Protein AF-A0A9E1T1Y7-F1 (afdb_monomer)

pLDDT: mean 88.04, std 6.52, range [56.47, 94.75]

Mean predicted aligned error: 6.12 Å

Structure (mmCIF, N/CA/C/O backbone):
data_AF-A0A9E1T1Y7-F1
#
_entry.id   AF-A0A9E1T1Y7-F1
#
loop_
_atom_site.group_PDB
_atom_site.id
_atom_site.type_symbol
_atom_site.label_atom_id
_atom_site.label_alt_id
_atom_site.label_comp_id
_atom_site.label_asym_id
_atom_site.label_entity_id
_atom_site.label_seq_id
_atom_site.pdbx_PDB_ins_code
_atom_site.Cartn_x
_atom_site.Cartn_y
_atom_site.Cartn_z
_atom_site.occupancy
_atom_site.B_iso_or_equiv
_atom_site.auth_seq_id
_atom_site.auth_comp_id
_atom_site.auth_asym_id
_atom_site.auth_atom_id
_atom_site.pdbx_PDB_model_num
ATOM 1 N N . MET A 1 1 ? -20.459 -2.603 14.209 1.00 56.47 1 MET A N 1
ATOM 2 C CA . MET A 1 1 ? -19.703 -1.375 13.876 1.00 56.47 1 MET A CA 1
ATOM 3 C C . MET A 1 1 ? -20.325 -0.158 14.564 1.00 56.47 1 MET A C 1
ATOM 5 O O . MET A 1 1 ? -20.918 0.698 13.915 1.00 56.47 1 MET A O 1
ATOM 9 N N . LYS A 1 2 ? -20.262 -0.096 15.899 1.00 57.50 2 LYS A N 1
ATOM 10 C CA . LYS A 1 2 ? -20.689 1.100 16.643 1.00 57.50 2 LYS A CA 1
ATOM 11 C C . LYS A 1 2 ? -19.532 2.115 16.583 1.00 57.50 2 LYS A C 1
ATOM 13 O O . LYS A 1 2 ? -18.384 1.704 16.543 1.00 57.50 2 LYS A O 1
ATOM 18 N N . ASN A 1 3 ? -19.833 3.413 16.539 1.00 71.25 3 ASN A N 1
ATOM 19 C CA . ASN A 1 3 ? -18.883 4.541 16.641 1.00 71.25 3 ASN A CA 1
ATOM 20 C C . ASN A 1 3 ? -18.105 5.017 15.395 1.00 71.25 3 ASN A C 1
ATOM 22 O O . ASN A 1 3 ? -17.502 6.082 15.481 1.00 71.25 3 ASN A O 1
ATOM 26 N N . LEU A 1 4 ? -18.204 4.383 14.216 1.00 82.31 4 LEU A N 1
ATOM 27 C CA . LEU A 1 4 ? -17.608 4.937 12.971 1.00 82.31 4 LEU A CA 1
ATOM 28 C C . LEU A 1 4 ? -18.097 6.363 12.645 1.00 82.31 4 LEU A C 1
ATOM 30 O O . LEU A 1 4 ? -17.359 7.177 12.098 1.00 82.31 4 LEU A O 1
ATOM 34 N N . LYS A 1 5 ? -19.334 6.692 13.039 1.00 85.31 5 LYS A N 1
ATOM 35 C CA . LYS A 1 5 ? -19.931 8.027 12.865 1.00 85.31 5 LYS A CA 1
ATOM 36 C C . LYS A 1 5 ? -19.156 9.140 13.587 1.00 85.31 5 LYS A C 1
ATOM 38 O O . LYS A 1 5 ? -19.294 10.304 13.227 1.00 85.31 5 LYS A O 1
ATOM 43 N N . LEU A 1 6 ? -18.351 8.803 14.599 1.00 86.81 6 LEU A N 1
ATOM 44 C CA . LEU A 1 6 ? -17.527 9.771 15.330 1.00 86.81 6 LEU A CA 1
ATOM 45 C C . LEU A 1 6 ? -16.284 10.194 14.530 1.00 86.81 6 LEU A C 1
ATOM 47 O O . LEU A 1 6 ? -15.757 11.288 14.738 1.00 86.81 6 LEU A O 1
ATOM 51 N N . CYS A 1 7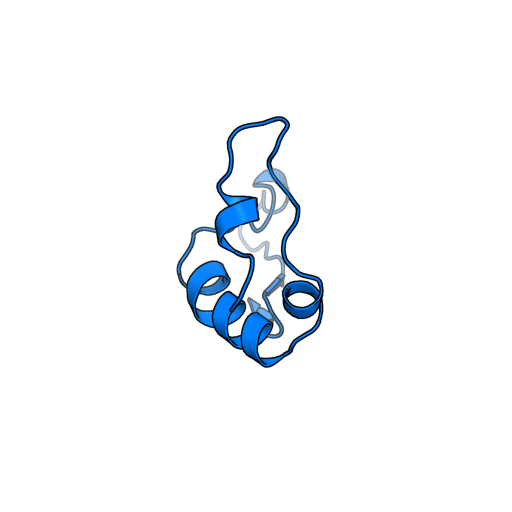 ? -15.843 9.364 13.584 1.00 88.56 7 CYS A N 1
ATOM 52 C CA . CYS A 1 7 ? -14.698 9.637 12.715 1.00 88.56 7 CYS A CA 1
ATOM 53 C C . CYS A 1 7 ? -15.041 10.626 11.590 1.00 88.56 7 CYS A C 1
ATOM 55 O O . CYS A 1 7 ? -14.156 11.279 11.045 1.00 88.56 7 CYS A O 1
ATOM 57 N N . SER A 1 8 ? -16.327 10.767 11.259 1.00 88.94 8 SER A N 1
ATOM 58 C CA . SER A 1 8 ? -16.820 11.705 10.245 1.00 88.94 8 SER A CA 1
ATOM 59 C C . SER A 1 8 ? -17.240 13.066 10.808 1.00 88.94 8 SER A C 1
ATOM 61 O O . SER A 1 8 ? -17.673 13.925 10.045 1.00 88.94 8 SER A O 1
ATOM 63 N N . LEU A 1 9 ? -17.139 13.288 12.124 1.00 91.44 9 LEU A N 1
ATOM 64 C CA . LEU A 1 9 ? -17.462 14.589 12.716 1.00 91.44 9 LEU A CA 1
ATOM 65 C C . LEU A 1 9 ? -16.493 15.684 12.217 1.00 91.44 9 LEU A C 1
ATOM 67 O O . LEU A 1 9 ? -15.333 15.392 11.883 1.00 91.44 9 LEU A O 1
ATOM 71 N N . PRO A 1 10 ? -16.939 16.953 12.165 1.00 92.31 10 PRO A N 1
ATOM 72 C CA . PRO A 1 10 ? -16.053 18.079 11.901 1.00 92.31 10 PRO A CA 1
ATOM 73 C C . PRO A 1 10 ? -15.040 18.257 13.042 1.00 92.31 10 PRO A C 1
ATOM 75 O O . PRO A 1 10 ? -15.296 17.904 14.199 1.00 92.31 10 PRO A O 1
ATOM 78 N N . LEU A 1 11 ? -13.872 18.814 12.719 1.00 86.12 11 LEU A N 1
ATOM 79 C CA . LEU A 1 11 ? -12.900 19.222 13.736 1.00 86.12 11 LEU A CA 1
ATOM 80 C C . LEU A 1 11 ? -13.529 20.296 14.650 1.00 86.12 11 LEU A C 1
ATOM 82 O O . LEU A 1 11 ? -14.292 21.122 14.147 1.00 86.12 11 LEU A O 1
ATOM 86 N N . PRO A 1 12 ? -13.259 20.299 15.973 1.00 87.75 12 PRO A N 1
ATOM 87 C CA . PRO A 1 12 ? -12.330 19.439 16.728 1.00 87.75 12 PRO A CA 1
ATOM 88 C C . PRO A 1 12 ? -12.957 18.147 17.292 1.00 87.75 12 PRO A C 1
ATOM 90 O O . PRO A 1 12 ? -12.293 17.386 17.990 1.00 87.75 12 PRO A O 1
ATOM 93 N N . HIS A 1 13 ? -14.237 17.884 17.021 1.00 89.75 13 HIS A N 1
ATOM 94 C CA . HIS A 1 13 ? -14.987 16.785 17.644 1.00 89.75 13 HIS A CA 1
ATOM 95 C C . HIS A 1 13 ? -14.714 15.414 17.012 1.00 89.75 13 HIS A C 1
ATOM 97 O O . HIS A 1 13 ? -15.148 14.392 17.550 1.00 89.75 13 HIS A O 1
ATOM 103 N N . ARG A 1 14 ? -13.994 15.383 15.884 1.00 92.44 14 ARG A N 1
ATOM 104 C CA . ARG A 1 14 ? -13.577 14.156 15.205 1.00 92.44 14 ARG A CA 1
ATOM 105 C C . ARG A 1 14 ? -12.778 13.254 16.143 1.00 92.44 14 ARG A C 1
ATOM 107 O O . ARG A 1 14 ? -11.800 13.685 16.749 1.00 92.44 14 ARG A O 1
ATOM 114 N N . LYS A 1 15 ? -13.178 11.987 16.232 1.00 90.38 15 LYS A N 1
ATOM 115 C CA . LYS A 1 15 ? -12.454 10.955 16.986 1.00 90.38 15 LYS A CA 1
ATOM 116 C C . LYS A 1 15 ? -11.682 10.028 16.048 1.00 90.38 15 LYS A C 1
ATOM 118 O O . LYS A 1 15 ? -12.019 9.915 14.869 1.00 90.38 15 LYS A O 1
ATOM 123 N N . SER A 1 16 ? -10.649 9.379 16.583 1.00 90.75 16 SER A N 1
ATOM 124 C CA . SER A 1 16 ? -9.918 8.316 15.889 1.00 90.75 16 SER A CA 1
ATOM 125 C C . SER A 1 16 ? -10.830 7.127 15.583 1.00 90.75 16 SER A C 1
ATOM 127 O O . SER A 1 16 ? -11.951 7.038 16.096 1.00 90.75 16 SER A O 1
ATOM 129 N N . LEU A 1 17 ? -10.344 6.207 14.749 1.00 90.56 17 LEU A N 1
ATOM 130 C CA . LEU A 1 17 ? -11.038 4.945 14.528 1.00 90.56 17 LEU A CA 1
ATOM 131 C C . LEU A 1 17 ? -11.176 4.175 15.853 1.00 90.56 17 LEU A C 1
ATOM 133 O O . LEU A 1 17 ? -10.342 4.336 16.755 1.00 90.56 17 LEU A O 1
ATOM 137 N N . PRO A 1 18 ? -12.228 3.355 15.998 1.00 90.69 18 PRO A N 1
ATOM 138 C CA . PRO A 1 18 ? -12.342 2.433 17.118 1.00 90.69 18 PRO A CA 1
ATOM 139 C C . PRO A 1 18 ? -11.133 1.492 17.196 1.00 90.69 18 PRO A C 1
ATOM 141 O O . PRO A 1 18 ? -10.552 1.133 16.172 1.00 90.69 18 PRO A O 1
ATOM 144 N N . PHE A 1 19 ? -10.767 1.088 18.413 1.00 90.44 19 PHE A N 1
ATOM 145 C CA . PHE A 1 19 ? -9.558 0.306 18.688 1.00 90.44 19 PHE A CA 1
ATOM 146 C C . PHE A 1 19 ? -9.446 -0.952 17.815 1.00 90.44 19 PHE A C 1
ATOM 148 O O . PHE A 1 19 ? -8.375 -1.259 17.302 1.00 90.44 19 PHE A O 1
ATOM 155 N N . GLU A 1 20 ? -10.558 -1.648 17.594 1.00 90.56 20 GLU A N 1
ATOM 156 C CA . GLU A 1 20 ? -10.628 -2.870 16.800 1.00 90.56 20 GLU A CA 1
ATOM 157 C C . GLU A 1 20 ? -10.153 -2.722 15.345 1.00 90.56 20 GLU A C 1
ATOM 159 O O . GLU A 1 20 ? -9.637 -3.683 14.778 1.00 90.56 20 GLU A O 1
ATOM 164 N N . PHE A 1 21 ? -10.242 -1.525 14.758 1.00 91.06 21 PHE A N 1
ATOM 165 C CA . PHE A 1 21 ? -9.817 -1.277 13.374 1.00 91.06 21 PHE A CA 1
ATOM 166 C C . PHE A 1 21 ? -8.303 -1.357 13.192 1.00 91.06 21 PHE A C 1
ATOM 168 O O . PHE A 1 21 ? -7.843 -1.607 12.088 1.00 91.06 21 PHE A O 1
ATOM 175 N N . TYR A 1 22 ? -7.528 -1.191 14.265 1.00 91.06 22 TYR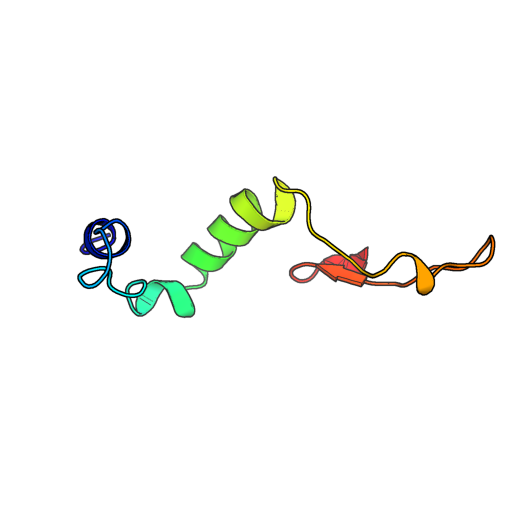 A N 1
ATOM 176 C CA . TYR A 1 22 ? -6.069 -1.199 14.188 1.00 91.06 22 TYR A CA 1
ATOM 177 C C . TYR A 1 22 ? -5.449 -2.597 14.286 1.00 91.06 22 TYR A C 1
ATOM 179 O O . TYR A 1 22 ? -4.258 -2.740 14.028 1.00 91.06 22 TYR A O 1
ATOM 187 N N . TRP A 1 23 ? -6.211 -3.622 14.688 1.00 91.50 23 TRP A N 1
ATOM 188 C CA . TRP A 1 23 ? -5.648 -4.957 14.937 1.00 91.50 23 TRP A CA 1
ATOM 189 C C . TRP A 1 23 ? -6.509 -6.128 14.451 1.00 91.50 23 TRP A C 1
ATOM 191 O O . TRP A 1 23 ? -6.015 -7.253 14.382 1.00 91.50 23 TRP A O 1
ATOM 201 N N . GLN A 1 24 ? -7.784 -5.924 14.106 1.00 94.75 24 GLN A N 1
ATOM 202 C CA . GLN A 1 24 ? -8.603 -7.018 13.586 1.00 94.75 24 GLN A CA 1
ATOM 203 C C . GLN A 1 24 ? -8.191 -7.405 12.159 1.00 94.75 24 GLN A C 1
ATOM 205 O O . GLN A 1 24 ? -8.384 -6.650 11.207 1.00 94.75 24 GLN A O 1
ATOM 210 N N . ASN A 1 25 ? -7.737 -8.651 11.992 1.00 93.62 25 ASN A N 1
ATOM 211 C CA . ASN A 1 25 ? -7.336 -9.206 10.693 1.00 93.62 25 ASN A CA 1
ATOM 212 C C . ASN A 1 25 ? -8.443 -9.162 9.626 1.00 93.62 25 ASN A C 1
ATOM 214 O O . ASN A 1 25 ? -8.154 -9.016 8.438 1.00 93.62 25 ASN A O 1
ATOM 218 N N . SER A 1 26 ? -9.713 -9.287 10.023 1.00 94.19 26 SER A N 1
ATOM 219 C CA . SER A 1 26 ? -10.848 -9.190 9.097 1.00 94.19 26 SER A CA 1
ATOM 220 C C . SER A 1 26 ? -10.966 -7.797 8.473 1.00 94.19 26 SER A C 1
ATOM 222 O O . SER A 1 26 ? -11.267 -7.688 7.285 1.00 94.19 26 SER A O 1
ATOM 224 N N . ILE A 1 27 ? -10.680 -6.749 9.252 1.00 92.88 27 ILE A N 1
ATOM 225 C CA . ILE A 1 27 ? -10.673 -5.358 8.790 1.00 92.88 27 ILE A CA 1
ATOM 226 C C . ILE A 1 27 ? -9.475 -5.139 7.866 1.00 92.88 27 ILE A C 1
ATOM 228 O O . ILE A 1 27 ? -9.671 -4.703 6.735 1.00 92.88 27 ILE A O 1
ATOM 232 N N . PHE A 1 28 ? -8.277 -5.578 8.265 1.00 91.56 28 PHE A N 1
ATOM 233 C CA . PHE A 1 28 ? -7.086 -5.498 7.412 1.00 91.56 28 PHE A CA 1
ATOM 234 C C . PHE A 1 28 ? -7.280 -6.197 6.054 1.00 91.56 28 PHE A C 1
ATOM 236 O O . PHE A 1 28 ? -6.934 -5.657 5.005 1.00 91.56 28 PHE A O 1
ATOM 243 N N . THR A 1 29 ? -7.908 -7.377 6.042 1.00 92.88 29 THR A N 1
ATOM 244 C CA . THR A 1 29 ? -8.206 -8.112 4.798 1.00 92.88 29 THR A CA 1
ATOM 245 C C . THR A 1 29 ? -9.134 -7.311 3.877 1.00 92.88 29 THR A C 1
ATOM 247 O O . THR A 1 29 ? -8.969 -7.313 2.655 1.00 92.88 29 THR A O 1
ATOM 250 N N . GLN A 1 30 ? -10.109 -6.604 4.453 1.00 92.75 30 GLN A N 1
ATOM 251 C CA . GLN A 1 30 ? -11.008 -5.734 3.703 1.00 92.75 30 GLN A CA 1
ATOM 252 C C . GLN A 1 30 ? -10.286 -4.490 3.166 1.00 92.75 30 GLN A C 1
ATOM 254 O O . GLN A 1 30 ? -10.509 -4.121 2.012 1.00 92.75 30 GLN A O 1
ATOM 259 N N . GLU A 1 31 ? -9.430 -3.861 3.973 1.00 91.88 31 GLU A N 1
ATOM 260 C CA . GLU A 1 3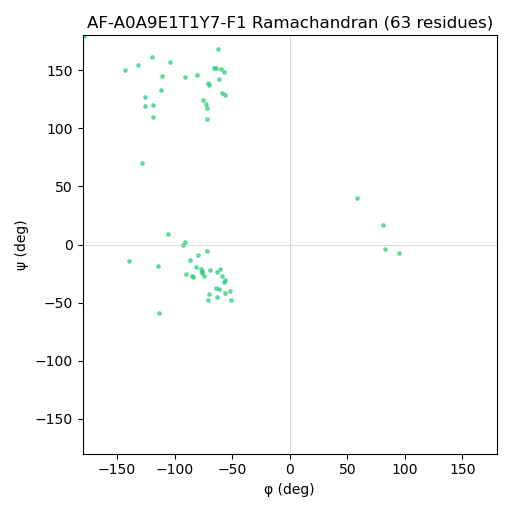1 ? -8.633 -2.692 3.584 1.00 91.88 31 GLU A CA 1
ATOM 261 C C . GLU A 1 31 ? -7.664 -3.033 2.452 1.00 91.88 31 GLU A C 1
ATOM 263 O O . GLU A 1 31 ? -7.634 -2.325 1.444 1.00 91.88 31 GLU A O 1
ATOM 268 N N . LYS A 1 32 ? -6.960 -4.171 2.546 1.00 90.94 32 LYS A N 1
ATOM 269 C CA . LYS A 1 32 ? -6.095 -4.683 1.474 1.00 90.94 32 LYS A CA 1
ATOM 270 C C . LYS A 1 32 ? -6.834 -4.743 0.137 1.00 90.94 32 LYS A C 1
ATOM 272 O O . LYS A 1 32 ? -6.329 -4.238 -0.857 1.00 90.94 32 LYS A O 1
ATOM 277 N N . LYS A 1 33 ? -8.050 -5.299 0.130 1.00 90.38 33 LYS A N 1
ATOM 278 C CA . LYS A 1 33 ? -8.849 -5.507 -1.087 1.00 90.38 33 LYS A CA 1
ATOM 279 C C . LYS A 1 33 ? -9.524 -4.247 -1.645 1.00 90.38 33 LYS A C 1
ATOM 281 O O . LYS A 1 33 ? -9.914 -4.251 -2.800 1.00 90.38 33 LYS A O 1
ATOM 286 N N . ARG A 1 34 ? -9.790 -3.226 -0.829 1.00 90.56 34 ARG A N 1
ATOM 287 C CA . ARG A 1 34 ? -10.603 -2.064 -1.256 1.00 90.56 34 ARG A CA 1
ATOM 288 C C . ARG A 1 34 ? -9.841 -0.750 -1.302 1.00 90.56 34 ARG A C 1
ATOM 290 O O . ARG A 1 34 ? -10.331 0.215 -1.878 1.00 90.56 34 ARG A O 1
ATOM 297 N N . ILE A 1 35 ? -8.701 -0.685 -0.629 1.00 90.44 35 ILE A N 1
ATOM 298 C CA . ILE A 1 35 ? -7.879 0.518 -0.545 1.00 90.44 35 ILE A CA 1
ATOM 299 C C . ILE A 1 35 ? -6.570 0.250 -1.271 1.00 90.44 35 ILE A C 1
ATOM 301 O O . ILE A 1 35 ? -6.281 0.919 -2.253 1.00 90.44 35 ILE A O 1
ATOM 305 N N . PHE A 1 36 ? -5.813 -0.761 -0.843 1.00 88.88 36 PHE A N 1
ATOM 306 C CA . PHE A 1 36 ? -4.461 -0.963 -1.363 1.00 88.88 36 PHE A CA 1
ATOM 307 C C . PHE A 1 36 ? -4.413 -1.538 -2.787 1.00 88.88 36 PHE A C 1
ATOM 309 O O . PHE A 1 36 ? -3.459 -1.258 -3.503 1.00 88.88 36 PHE A O 1
ATOM 316 N N . THR A 1 37 ? -5.422 -2.298 -3.226 1.00 85.69 37 THR A N 1
ATOM 317 C CA . THR A 1 37 ? -5.487 -2.814 -4.610 1.00 85.69 37 THR A CA 1
ATOM 318 C C . THR A 1 37 ? -6.210 -1.897 -5.592 1.00 85.69 37 THR A C 1
ATOM 320 O O . THR A 1 37 ? -5.934 -1.957 -6.785 1.00 85.69 37 THR A O 1
ATOM 323 N N . ASP A 1 38 ? -7.127 -1.056 -5.110 1.00 87.56 38 ASP A N 1
ATOM 324 C CA . ASP A 1 38 ? -8.062 -0.307 -5.966 1.00 87.56 38 ASP A CA 1
ATOM 325 C C . ASP A 1 38 ? -7.692 1.185 -6.083 1.00 87.56 38 ASP A C 1
ATOM 327 O O . ASP A 1 38 ? -8.471 1.988 -6.602 1.00 87.56 38 ASP A O 1
ATOM 331 N N . GLN A 1 39 ? -6.520 1.587 -5.579 1.00 87.81 39 GLN A N 1
ATOM 332 C CA . GLN A 1 39 ? -6.066 2.980 -5.566 1.00 87.81 39 GLN A CA 1
ATOM 333 C C . GLN A 1 39 ? -4.637 3.123 -6.087 1.00 87.81 39 GLN A C 1
ATOM 335 O O . GLN A 1 39 ? -3.818 2.212 -5.994 1.00 87.81 39 GLN A O 1
ATOM 340 N N . TRP A 1 40 ? -4.325 4.310 -6.608 1.00 89.81 40 TRP A N 1
ATOM 341 C CA . TRP A 1 40 ? -2.962 4.675 -6.981 1.00 89.81 40 TRP A CA 1
ATOM 342 C C . TRP A 1 40 ? -2.124 4.932 -5.731 1.00 89.81 40 TRP A C 1
ATOM 344 O O . TRP A 1 40 ? -2.434 5.825 -4.940 1.00 89.81 40 TRP A O 1
ATOM 354 N N . LEU A 1 41 ? -1.044 4.168 -5.577 1.00 88.88 41 LEU A N 1
ATOM 355 C CA . LEU A 1 41 ? -0.107 4.290 -4.466 1.00 88.88 41 LEU A CA 1
ATOM 356 C C . LEU A 1 41 ? 1.238 4.810 -4.971 1.00 88.88 41 LEU A C 1
ATOM 358 O O . LEU A 1 41 ? 1.776 4.331 -5.968 1.00 88.88 41 LEU A O 1
ATOM 362 N N . GLY A 1 42 ? 1.787 5.800 -4.269 1.00 89.38 42 GLY A N 1
ATOM 363 C CA . GLY A 1 42 ? 3.139 6.284 -4.528 1.00 89.38 42 GLY A CA 1
ATOM 364 C C . GLY A 1 42 ? 4.163 5.257 -4.052 1.00 89.38 42 GLY A C 1
ATOM 365 O O . GLY A 1 42 ? 4.339 5.091 -2.850 1.00 89.38 42 GLY A O 1
ATOM 366 N N . LEU A 1 43 ? 4.821 4.579 -4.991 1.00 88.12 43 LEU A N 1
ATOM 367 C CA . LEU A 1 43 ? 5.781 3.505 -4.707 1.00 88.12 43 LEU A CA 1
ATOM 368 C C . LEU A 1 43 ? 7.200 4.007 -4.416 1.00 88.12 43 LEU A C 1
ATOM 370 O O . LEU A 1 43 ? 7.956 3.381 -3.682 1.00 88.12 43 LEU A O 1
ATOM 374 N N . GLY A 1 44 ? 7.561 5.161 -4.963 1.00 86.25 44 GLY A N 1
ATOM 375 C CA . GLY A 1 44 ? 8.900 5.703 -4.835 1.00 86.25 44 GLY A CA 1
ATOM 376 C C . GLY A 1 44 ? 9.021 7.044 -5.530 1.00 86.25 44 GLY A C 1
ATOM 377 O O . GLY A 1 44 ? 8.068 7.567 -6.114 1.00 86.25 44 GLY A O 1
ATOM 378 N N . ARG A 1 45 ? 10.214 7.618 -5.445 1.00 88.69 45 ARG 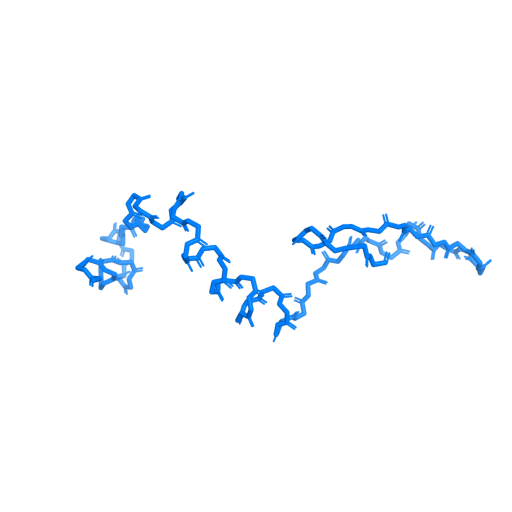A N 1
ATOM 379 C CA . ARG A 1 45 ? 10.549 8.831 -6.178 1.00 88.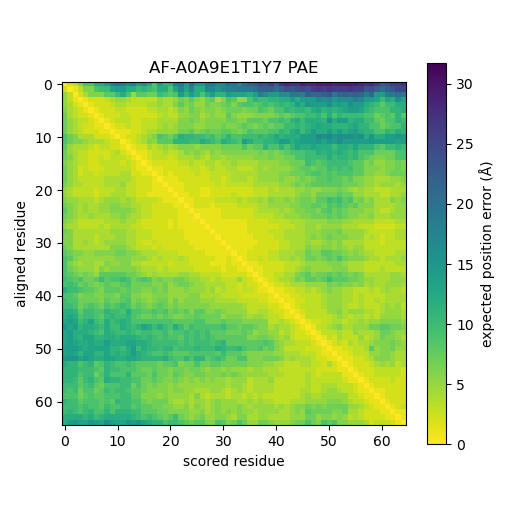69 45 ARG A CA 1
ATOM 380 C C . ARG A 1 45 ? 11.159 8.459 -7.525 1.00 88.69 45 ARG A C 1
ATOM 382 O O . ARG A 1 45 ? 11.922 7.502 -7.617 1.00 88.69 45 ARG A O 1
ATOM 389 N N . ALA A 1 46 ? 10.862 9.255 -8.548 1.00 85.56 46 ALA A N 1
ATOM 390 C CA . ALA A 1 46 ? 11.360 9.020 -9.903 1.00 85.56 46 ALA A CA 1
ATOM 391 C C . ALA A 1 46 ? 12.896 9.097 -10.016 1.00 85.56 46 ALA A C 1
ATOM 393 O O . ALA A 1 46 ? 13.475 8.489 -10.904 1.00 85.56 46 ALA A O 1
ATOM 394 N N . ASP A 1 47 ? 13.565 9.800 -9.101 1.00 87.94 47 ASP A N 1
ATOM 395 C CA . ASP A 1 47 ? 15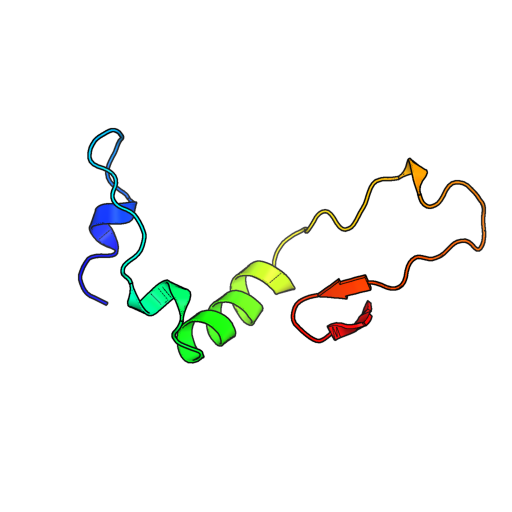.028 9.904 -9.057 1.00 87.94 47 ASP A CA 1
ATOM 396 C C . ASP A 1 47 ? 15.732 8.616 -8.600 1.00 87.94 47 ASP A C 1
ATOM 398 O O . ASP A 1 47 ? 16.954 8.551 -8.645 1.00 87.94 47 ASP A O 1
ATOM 402 N N . ARG A 1 48 ? 14.998 7.580 -8.178 1.00 86.88 48 ARG A N 1
ATOM 403 C CA . ARG A 1 48 ? 15.585 6.272 -7.842 1.00 86.88 48 ARG A CA 1
ATOM 404 C C . ARG A 1 48 ? 15.849 5.378 -9.052 1.00 86.88 48 ARG A C 1
ATOM 406 O O . ARG A 1 48 ? 16.615 4.433 -8.924 1.00 86.88 48 ARG A O 1
ATOM 413 N N . LEU A 1 49 ? 15.203 5.659 -10.184 1.00 87.69 49 LEU A N 1
ATOM 414 C CA . LEU A 1 49 ? 15.282 4.880 -11.422 1.00 87.69 49 LEU A CA 1
ATOM 415 C C . LEU A 1 49 ? 15.623 5.838 -12.568 1.00 87.69 49 LEU A C 1
ATOM 417 O O . LEU A 1 49 ? 14.772 6.195 -13.384 1.00 87.69 49 LEU A O 1
ATOM 421 N N . MET A 1 50 ? 16.855 6.341 -12.561 1.00 88.94 50 MET A N 1
ATOM 422 C CA . MET A 1 50 ? 17.319 7.342 -13.522 1.00 88.94 50 MET A CA 1
ATOM 423 C C . MET A 1 50 ? 17.798 6.714 -14.830 1.00 88.94 50 MET A C 1
ATOM 425 O O . MET A 1 50 ? 17.735 7.364 -15.877 1.00 88.94 50 MET A O 1
ATOM 429 N N . PHE A 1 51 ? 18.280 5.471 -14.784 1.00 91.62 51 PHE A N 1
ATOM 430 C CA . PHE A 1 51 ? 18.897 4.809 -15.925 1.00 91.62 51 PHE A CA 1
ATOM 431 C C . PHE A 1 51 ? 18.036 3.657 -16.467 1.00 91.62 51 PHE A C 1
ATOM 433 O O . PHE A 1 51 ? 17.389 2.934 -15.705 1.00 91.62 51 PHE A O 1
ATOM 440 N N . PRO A 1 52 ? 18.029 3.433 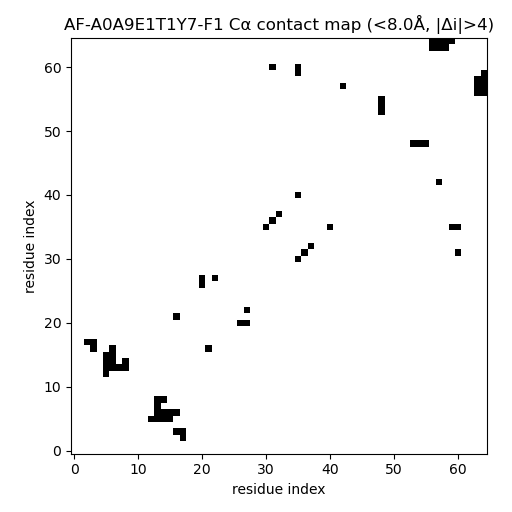-17.795 1.00 90.56 52 PRO A N 1
ATOM 441 C CA . PRO A 1 52 ? 17.350 2.282 -18.379 1.00 90.56 52 PRO A CA 1
ATOM 442 C C . PRO A 1 52 ? 17.894 0.961 -17.819 1.00 90.56 52 PRO A C 1
ATOM 444 O O . PRO A 1 52 ? 19.102 0.732 -17.825 1.00 90.56 52 PRO A O 1
ATOM 447 N N . GLY A 1 53 ? 16.995 0.078 -17.383 1.00 90.81 53 GLY A N 1
ATOM 448 C CA . GLY A 1 53 ? 17.342 -1.224 -16.802 1.00 90.81 53 GLY A CA 1
ATOM 449 C C . GLY A 1 53 ? 17.413 -1.236 -15.275 1.00 90.81 53 GLY A C 1
ATOM 450 O O . GLY A 1 53 ? 17.518 -2.314 -14.692 1.00 90.81 53 GLY A O 1
ATOM 451 N N . GLU A 1 54 ? 17.304 -0.079 -14.622 1.00 91.19 54 GLU A N 1
ATOM 452 C CA . GLU A 1 54 ? 17.121 -0.027 -13.175 1.00 91.19 54 GLU A CA 1
ATOM 453 C C . GLU A 1 54 ? 15.716 -0.503 -12.798 1.00 91.19 54 GLU A C 1
ATOM 455 O O . GLU A 1 54 ? 14.723 -0.174 -13.453 1.00 91.19 54 GLU A O 1
ATOM 460 N N . TYR A 1 55 ? 15.635 -1.274 -11.719 1.00 90.56 55 TYR A N 1
ATOM 461 C CA . TYR A 1 55 ? 14.378 -1.670 -11.102 1.00 90.56 55 TYR A CA 1
ATOM 462 C C . TYR A 1 55 ? 14.544 -1.690 -9.582 1.00 90.56 55 TYR A C 1
ATOM 464 O O . TYR A 1 55 ? 15.632 -1.943 -9.063 1.00 90.56 55 TYR A O 1
ATOM 472 N N . GLU A 1 56 ? 13.454 -1.431 -8.868 1.00 88.75 56 GLU A N 1
ATOM 473 C CA . GLU A 1 56 ? 13.375 -1.554 -7.415 1.00 88.75 56 GLU A CA 1
ATOM 47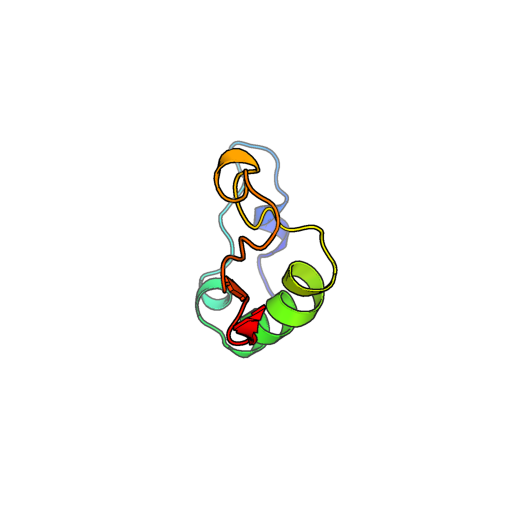4 C C . GLU A 1 56 ? 12.308 -2.607 -7.123 1.00 88.75 56 GLU A C 1
ATOM 476 O O . GLU A 1 56 ? 11.163 -2.461 -7.547 1.00 88.75 56 GLU A O 1
ATOM 481 N N . ALA A 1 57 ? 12.695 -3.692 -6.450 1.00 89.81 57 ALA A N 1
ATOM 482 C CA . ALA A 1 57 ? 11.739 -4.689 -5.988 1.00 89.81 57 ALA A CA 1
ATOM 483 C C . ALA A 1 57 ? 11.010 -4.127 -4.769 1.00 89.81 57 ALA A C 1
ATOM 485 O O . ALA A 1 57 ? 11.648 -3.729 -3.789 1.00 89.81 57 ALA A O 1
ATOM 486 N N . LEU A 1 58 ? 9.684 -4.096 -4.830 1.00 90.06 58 LEU A N 1
ATOM 487 C CA . LEU A 1 58 ? 8.861 -3.533 -3.768 1.00 90.06 58 LEU A CA 1
ATOM 488 C C . LEU A 1 58 ? 7.922 -4.587 -3.202 1.00 90.06 58 LEU A C 1
ATOM 490 O O . LEU A 1 58 ? 7.668 -5.631 -3.796 1.00 90.06 58 LEU A O 1
ATOM 494 N N . GLU A 1 59 ? 7.422 -4.313 -2.008 1.00 89.81 59 GLU A N 1
ATOM 495 C CA . GLU A 1 59 ? 6.500 -5.186 -1.299 1.00 89.81 59 GLU A CA 1
ATOM 496 C C . GLU A 1 59 ? 5.264 -4.354 -0.949 1.00 89.81 59 GLU A C 1
ATOM 498 O O . GLU A 1 59 ? 5.368 -3.340 -0.254 1.00 89.81 59 GLU A O 1
ATOM 503 N N . LEU A 1 60 ? 4.101 -4.758 -1.466 1.00 87.69 60 LEU A N 1
ATOM 504 C CA . LEU A 1 60 ? 2.813 -4.180 -1.119 1.00 87.69 60 LEU A CA 1
ATOM 505 C C . LEU A 1 60 ? 1.878 -5.225 -0.490 1.00 87.69 60 LEU A C 1
ATOM 507 O O . LEU A 1 60 ? 1.304 -6.087 -1.159 1.00 87.69 60 LEU A O 1
ATOM 511 N N . CYS A 1 61 ? 1.639 -5.076 0.815 1.00 84.75 61 CYS A N 1
ATOM 512 C CA . CYS A 1 61 ? 0.685 -5.874 1.593 1.00 84.75 61 CYS A CA 1
ATOM 513 C C . CYS A 1 61 ? 0.943 -7.399 1.580 1.00 84.75 61 CYS A C 1
ATOM 515 O O . CYS A 1 61 ? 0.004 -8.196 1.535 1.00 84.75 61 CYS A O 1
ATOM 517 N N . GLY A 1 62 ? 2.191 -7.831 1.651 1.00 84.31 62 GLY A N 1
ATOM 518 C CA . GLY A 1 62 ? 2.657 -9.210 1.493 1.00 84.31 62 GLY A CA 1
ATOM 519 C C . GLY A 1 62 ? 2.801 -9.691 0.040 1.00 84.31 62 GLY A C 1
ATOM 520 O O . GLY A 1 62 ? 2.812 -10.902 -0.175 1.00 84.31 62 GLY A O 1
ATOM 521 N N . GLN A 1 63 ? 2.838 -8.803 -0.957 1.00 84.25 63 GLN A N 1
ATOM 522 C CA . GLN A 1 63 ? 2.975 -9.157 -2.377 1.00 84.25 63 GLN A CA 1
ATOM 523 C C . GLN A 1 63 ? 4.154 -8.420 -3.005 1.00 84.25 63 GLN A C 1
ATOM 525 O O . GLN A 1 63 ? 4.229 -7.197 -2.941 1.00 84.25 63 GLN A O 1
ATOM 530 N N . ALA A 1 64 ? 5.052 -9.175 -3.638 1.00 87.19 64 ALA A N 1
ATOM 531 C CA . ALA A 1 64 ? 6.157 -8.603 -4.394 1.00 87.19 64 ALA A CA 1
ATOM 532 C C . ALA A 1 64 ? 5.645 -7.921 -5.673 1.00 87.19 64 ALA A C 1
ATOM 534 O O . ALA A 1 64 ? 4.779 -8.471 -6.363 1.00 87.19 64 ALA A O 1
ATOM 535 N N . LEU A 1 65 ? 6.198 -6.744 -5.952 1.00 82.25 65 LEU A N 1
ATOM 536 C CA . LEU A 1 65 ? 5.988 -5.924 -7.143 1.00 82.25 65 LEU A CA 1
ATOM 537 C C . LEU A 1 65 ? 7.283 -5.836 -7.952 1.00 82.25 65 LEU A C 1
ATOM 539 O O . LEU A 1 65 ? 8.359 -5.686 -7.323 1.00 82.25 65 LEU A O 1
#

Sequence (65 aa):
MKNLKLCSLPLPHRKSLPFEFYWQNSIFTQEKKRIFTDQWLGLGRADRLMFPGEYEALELCGQAL

Radius of gyration: 17.4 Å; Cα contacts (8 Å, |Δi|>4): 36; chains: 1; boundin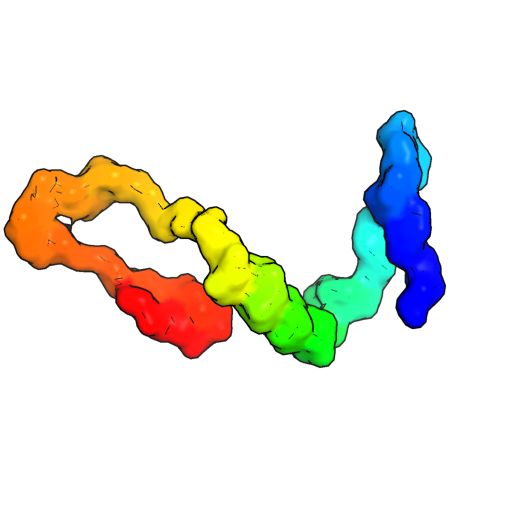g box: 40×29×37 Å

Secondary structure (DSSP, 8-state):
--SGGGTTSPTTTPPPPPGGGGT-HHHHHHHIIIIITTS------GGG--STT-----BSSS-B-

Solvent-accessible surface area (backbone atoms only — not comparable to full-atom values): 4449 Å² total; per-residue (Å²): 134,83,68,64,72,40,48,73,40,62,84,87,71,41,42,75,79,62,76,63,69,79,70,38,64,73,51,49,56,49,44,48,66,64,48,68,68,70,48,94,73,89,87,73,64,73,84,78,54,79,54,94,88,60,82,78,84,43,76,60,94,94,36,84,86

Foldseek 3Di:
DPPPVLCPDDPPSRDDDPPCCVDPPVNVVVCCVPPQPPDDDDQDDPVQCPDPPDDDWDAGPNDID